Protein AF-S0J476-F1 (afdb_monomer_lite)

Radius of gyration: 19.73 Å; chains: 1; bounding box: 47×25×62 Å

Sequence (84 aa):
MFQISKKRIAHTTAYSLLLDDLEQARYDLDLAYNNFENAMDPDLIDCCIYQVNAMQMRYKFLLTKAKQYNEDSYAKNPLELSEP

Structure (mmCIF, N/CA/C/O backbone):
data_AF-S0J476-F1
#
_entry.id   AF-S0J476-F1
#
loop_
_atom_site.group_PDB
_atom_site.id
_atom_site.type_symbol
_atom_site.label_atom_id
_atom_site.label_alt_id
_atom_site.label_comp_id
_atom_site.label_asym_id
_atom_site.label_entity_id
_atom_site.label_seq_id
_atom_site.pdbx_PDB_ins_code
_atom_site.Cartn_x
_atom_site.Cartn_y
_atom_site.Cartn_z
_atom_site.occupancy
_atom_site.B_iso_or_equiv
_atom_site.auth_seq_id
_atom_site.auth_comp_id
_atom_site.auth_asym_id
_atom_site.auth_atom_id
_atom_site.pdbx_PDB_model_num
ATOM 1 N N . MET A 1 1 ? -32.343 9.447 23.860 1.00 52.94 1 MET A N 1
ATOM 2 C CA . MET A 1 1 ? -31.707 8.106 23.816 1.00 52.94 1 MET A CA 1
ATOM 3 C C . MET A 1 1 ? -31.313 7.628 22.409 1.00 52.94 1 MET A C 1
ATOM 5 O O . MET A 1 1 ? -30.362 6.867 22.314 1.00 52.94 1 MET A O 1
ATOM 9 N N . PHE A 1 2 ? -31.937 8.088 21.315 1.00 57.41 2 PHE A N 1
ATOM 10 C CA . PHE A 1 2 ? -31.660 7.577 19.954 1.00 57.41 2 PHE A CA 1
ATOM 11 C C . PHE A 1 2 ? -30.245 7.844 19.391 1.00 57.41 2 PHE A C 1
ATO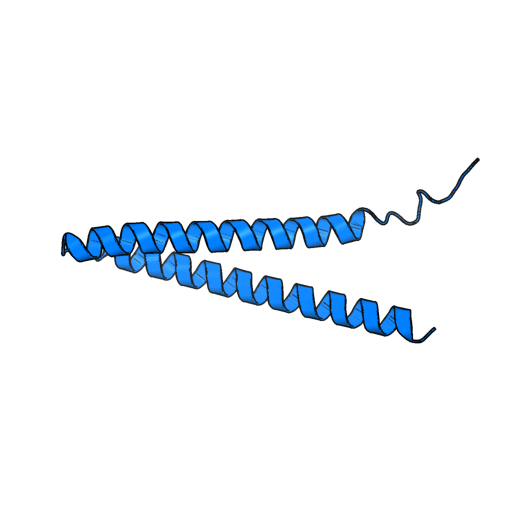M 13 O O . PHE A 1 2 ? -29.715 7.028 18.639 1.00 57.41 2 PHE A O 1
ATOM 20 N N . GLN A 1 3 ? -29.588 8.937 19.789 1.00 54.00 3 GLN A N 1
ATOM 21 C CA . GLN A 1 3 ? -28.303 9.342 19.195 1.00 54.00 3 GLN A CA 1
ATOM 22 C C . GLN A 1 3 ? -27.109 8.469 19.619 1.00 54.00 3 GLN A C 1
ATOM 24 O O . GLN A 1 3 ? -26.149 8.321 18.864 1.00 54.00 3 GLN A O 1
ATOM 29 N N . ILE A 1 4 ? -27.172 7.847 20.800 1.00 62.38 4 ILE A N 1
ATOM 30 C CA . ILE A 1 4 ? -26.067 7.038 21.342 1.00 62.38 4 ILE A CA 1
ATOM 31 C C . ILE A 1 4 ? -25.948 5.709 20.584 1.00 62.38 4 ILE A C 1
ATOM 33 O O . ILE A 1 4 ? -24.842 5.255 20.290 1.00 62.38 4 ILE A O 1
ATOM 37 N N . SER A 1 5 ? -27.078 5.100 20.218 1.00 64.06 5 SER A N 1
ATOM 38 C CA . SER A 1 5 ? -27.093 3.850 19.450 1.00 64.06 5 SER A CA 1
ATOM 39 C C . SER A 1 5 ? -26.612 4.060 18.015 1.00 64.06 5 SER A C 1
ATOM 41 O O . SER A 1 5 ? -25.790 3.286 17.534 1.00 64.06 5 SER A O 1
ATOM 43 N N . LYS A 1 6 ? -27.028 5.156 17.362 1.00 61.59 6 LYS A N 1
ATOM 44 C CA . LYS A 1 6 ? -26.602 5.481 15.990 1.00 61.59 6 LYS A CA 1
ATOM 45 C C . LYS A 1 6 ? -25.089 5.721 15.895 1.00 61.59 6 LYS A C 1
ATOM 47 O O . LYS A 1 6 ? -24.453 5.244 14.960 1.00 61.59 6 LYS A O 1
ATOM 52 N N . LYS A 1 7 ? -24.503 6.391 16.898 1.00 62.56 7 LYS A N 1
ATOM 53 C CA . LYS A 1 7 ? -23.052 6.621 16.989 1.00 62.56 7 LYS A CA 1
ATOM 54 C C . LYS A 1 7 ? -22.263 5.320 17.172 1.00 62.56 7 LYS A C 1
ATOM 56 O O . LYS A 1 7 ? -21.229 5.164 16.536 1.00 62.56 7 LYS A O 1
ATOM 61 N N . ARG A 1 8 ? -22.751 4.385 17.997 1.00 64.31 8 ARG A N 1
ATOM 62 C CA . ARG A 1 8 ? -22.107 3.072 18.194 1.00 64.31 8 ARG A CA 1
ATOM 63 C C . ARG A 1 8 ? -22.128 2.209 16.934 1.00 64.31 8 ARG A C 1
ATOM 65 O O . ARG A 1 8 ? -21.104 1.635 16.600 1.00 64.31 8 ARG A O 1
ATOM 72 N N . ILE A 1 9 ? -23.252 2.170 16.219 1.00 69.69 9 ILE A N 1
ATOM 73 C CA . ILE A 1 9 ? -23.373 1.396 14.973 1.00 69.69 9 ILE A CA 1
ATOM 74 C C . ILE A 1 9 ? -22.421 1.950 13.904 1.00 69.69 9 ILE A C 1
ATOM 76 O O . ILE A 1 9 ? -21.663 1.190 13.315 1.00 69.69 9 ILE A O 1
ATOM 80 N N . ALA A 1 10 ? -22.394 3.275 13.714 1.00 68.19 10 ALA A N 1
ATOM 81 C CA . ALA A 1 10 ? -21.480 3.915 12.767 1.00 68.19 10 ALA A CA 1
ATOM 82 C C . ALA A 1 10 ? -19.998 3.679 13.114 1.00 68.19 10 ALA A C 1
ATOM 84 O O . ALA A 1 10 ? -19.182 3.504 12.215 1.00 68.19 10 ALA A O 1
ATOM 85 N N . HIS A 1 11 ? -19.664 3.642 14.409 1.00 73.00 11 HIS A N 1
ATOM 86 C CA . HIS A 1 11 ? -18.329 3.289 14.891 1.00 73.00 11 HIS A CA 1
ATOM 87 C C . HIS A 1 11 ? -17.979 1.851 14.463 1.00 73.00 11 HIS A C 1
ATOM 89 O O . HIS A 1 11 ? -17.064 1.638 13.677 1.00 73.00 11 HIS A O 1
ATOM 95 N N . THR A 1 12 ? -18.780 0.857 14.849 1.00 75.75 12 THR A N 1
ATOM 96 C CA . THR A 1 12 ? -18.531 -0.545 14.475 1.00 75.75 12 THR A CA 1
ATOM 97 C C . THR A 1 12 ? -18.420 -0.757 12.959 1.00 75.75 12 THR A C 1
ATOM 99 O O . THR A 1 12 ? -17.509 -1.454 12.518 1.00 75.75 12 THR A O 1
ATOM 102 N N . THR A 1 13 ? -19.273 -0.117 12.150 1.00 84.94 13 THR A N 1
ATOM 103 C CA . THR A 1 13 ? -19.178 -0.193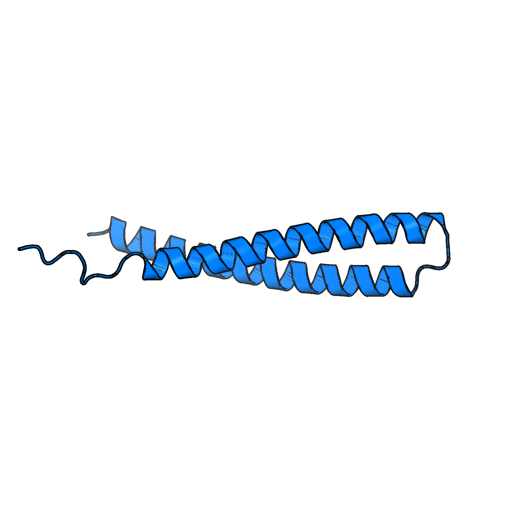 10.681 1.00 84.94 13 THR A CA 1
ATOM 104 C C . THR A 1 13 ? -17.876 0.410 10.153 1.00 84.94 13 THR A C 1
ATOM 106 O O . THR A 1 13 ? -17.227 -0.201 9.311 1.00 84.94 13 THR A O 1
ATOM 109 N N . ALA A 1 14 ? -17.462 1.578 10.652 1.00 87.12 14 ALA A N 1
ATOM 110 C CA . ALA A 1 14 ? -16.227 2.223 10.211 1.00 87.12 14 ALA A CA 1
ATOM 111 C C . ALA A 1 14 ? -14.977 1.401 10.561 1.00 87.12 14 ALA A C 1
ATOM 113 O O . ALA A 1 14 ? -14.036 1.363 9.775 1.00 87.12 14 ALA A O 1
ATOM 114 N N . TYR A 1 15 ? -14.973 0.723 11.713 1.00 89.25 15 TYR A N 1
ATOM 115 C CA . TYR A 1 15 ? -13.878 -0.171 12.087 1.00 89.25 15 TYR A CA 1
ATOM 116 C C . TYR A 1 15 ? -13.802 -1.408 11.193 1.00 89.25 15 TYR A C 1
ATOM 118 O O . TYR A 1 15 ? -12.715 -1.776 10.770 1.00 89.25 15 TYR A O 1
ATOM 126 N N . SER A 1 16 ? -14.949 -2.018 10.871 1.00 90.94 16 SER A N 1
ATOM 127 C CA . SER A 1 16 ? -15.003 -3.149 9.936 1.00 90.94 16 SER A CA 1
ATOM 128 C C . SER A 1 16 ? -14.409 -2.769 8.582 1.00 90.94 16 SER A C 1
ATOM 130 O O . SER A 1 16 ? -13.501 -3.441 8.117 1.00 90.94 16 SER A O 1
ATOM 132 N N . LEU A 1 17 ? -14.841 -1.639 8.012 1.00 93.81 17 LEU A N 1
ATOM 133 C CA . LEU A 1 17 ? -14.313 -1.147 6.735 1.00 93.81 17 LEU A CA 1
ATOM 134 C C . LEU A 1 17 ? -12.805 -0.879 6.796 1.00 93.81 17 LEU A C 1
ATOM 136 O O . LEU A 1 17 ? -12.087 -1.167 5.849 1.00 93.81 17 LEU A O 1
ATOM 140 N N . LEU A 1 18 ? -12.311 -0.357 7.923 1.00 94.06 18 LEU A N 1
ATOM 141 C CA . LEU A 1 18 ? -10.881 -0.137 8.127 1.00 94.06 18 LEU A CA 1
ATOM 142 C C . LEU A 1 18 ? -10.082 -1.449 8.159 1.00 94.06 18 LEU A C 1
ATOM 144 O O . LEU A 1 18 ? -8.949 -1.475 7.680 1.00 94.06 18 LEU A O 1
ATOM 148 N N . LEU A 1 19 ? -10.639 -2.517 8.735 1.00 94.69 19 LEU A N 1
ATOM 149 C CA . LEU A 1 19 ? -10.010 -3.839 8.721 1.00 94.69 19 LEU A CA 1
ATOM 150 C C . LEU A 1 19 ? -10.026 -4.451 7.316 1.00 94.69 19 LEU A C 1
ATOM 152 O O . LEU A 1 19 ? -8.999 -4.978 6.896 1.00 94.69 19 LEU A O 1
ATOM 156 N N . ASP A 1 20 ? -11.132 -4.306 6.584 1.00 96.62 20 ASP A N 1
ATOM 157 C CA . ASP A 1 20 ? -11.243 -4.756 5.192 1.00 96.62 20 ASP A CA 1
ATOM 158 C C . ASP A 1 20 ? -10.210 -4.031 4.304 1.00 96.62 20 ASP A C 1
ATOM 160 O O . ASP A 1 20 ? -9.459 -4.659 3.556 1.00 96.62 20 ASP A O 1
ATOM 164 N N . ASP A 1 21 ? -10.085 -2.705 4.448 1.00 96.69 21 ASP A N 1
ATOM 165 C CA . ASP A 1 21 ? -9.084 -1.898 3.739 1.00 96.69 21 ASP A CA 1
ATOM 166 C C . ASP A 1 21 ? -7.645 -2.311 4.089 1.00 96.69 21 ASP A C 1
ATOM 168 O O . ASP A 1 21 ? -6.754 -2.266 3.233 1.00 96.69 21 ASP A O 1
ATOM 172 N N . LEU A 1 22 ? -7.394 -2.684 5.349 1.00 96.94 22 LEU A N 1
ATOM 173 C CA . LEU A 1 22 ? -6.087 -3.148 5.811 1.00 96.94 22 LEU A CA 1
ATOM 174 C C . LEU A 1 22 ? -5.738 -4.517 5.216 1.00 96.94 22 LEU A C 1
ATOM 176 O O . LEU A 1 22 ? -4.590 -4.726 4.818 1.00 96.94 22 LEU A O 1
ATOM 180 N N . GLU A 1 23 ? -6.706 -5.433 5.140 1.00 97.50 23 GLU A N 1
ATOM 181 C CA . GLU A 1 23 ? -6.532 -6.736 4.497 1.00 97.50 23 GLU A CA 1
ATOM 182 C C . GLU A 1 23 ? -6.245 -6.573 3.003 1.00 97.50 23 GLU A C 1
ATOM 184 O O . GLU A 1 23 ? -5.271 -7.144 2.505 1.00 97.50 23 GLU A O 1
ATOM 189 N N . GLN A 1 24 ? -7.010 -5.721 2.315 1.00 97.94 24 GLN A N 1
ATOM 190 C CA . GLN A 1 24 ? -6.773 -5.417 0.907 1.00 97.94 24 GLN A CA 1
ATOM 191 C C . GLN A 1 24 ? -5.381 -4.812 0.695 1.00 97.94 24 GLN A C 1
ATOM 193 O O . GLN A 1 24 ? -4.641 -5.258 -0.175 1.00 97.94 24 GLN A O 1
ATOM 198 N N . ALA A 1 25 ? -4.975 -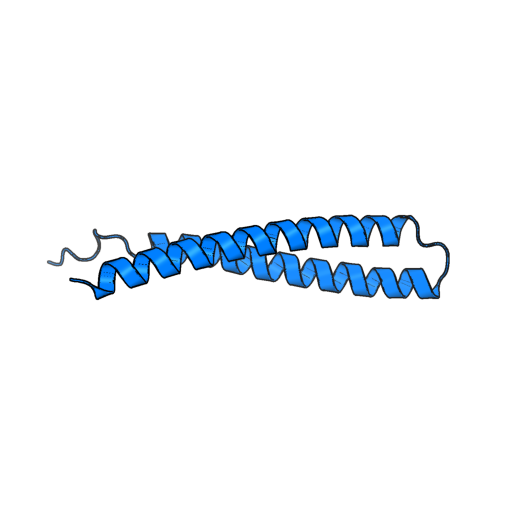3.849 1.528 1.00 97.94 25 ALA A N 1
ATOM 199 C CA . ALA A 1 25 ? -3.647 -3.249 1.427 1.00 97.94 25 ALA A CA 1
ATOM 200 C C . ALA A 1 25 ? -2.516 -4.261 1.675 1.00 97.94 25 ALA A C 1
ATOM 202 O O . ALA A 1 25 ? -1.444 -4.124 1.090 1.00 97.94 25 ALA A O 1
ATOM 203 N N . ARG A 1 26 ? -2.736 -5.272 2.529 1.00 97.75 26 ARG A N 1
ATOM 204 C CA . ARG A 1 26 ? -1.782 -6.372 2.730 1.00 97.75 26 ARG A CA 1
ATOM 205 C C . ARG A 1 26 ? -1.673 -7.236 1.475 1.00 97.75 26 ARG A C 1
ATOM 207 O O . ARG A 1 26 ? -0.563 -7.513 1.040 1.00 97.75 26 ARG A O 1
ATOM 214 N N . TYR A 1 27 ? -2.807 -7.620 0.891 1.00 98.25 27 TYR A N 1
ATOM 215 C CA . TYR A 1 27 ? -2.841 -8.395 -0.350 1.00 98.25 27 TYR A CA 1
ATOM 216 C C . TYR A 1 27 ? -2.168 -7.648 -1.512 1.00 98.25 27 TYR A C 1
ATOM 218 O O . TYR A 1 27 ? -1.327 -8.217 -2.205 1.00 98.25 27 TYR A O 1
ATOM 226 N N . ASP A 1 28 ? -2.478 -6.361 -1.688 1.00 97.69 28 ASP A N 1
ATOM 227 C CA . ASP A 1 28 ? -1.883 -5.523 -2.734 1.00 97.69 28 ASP A CA 1
ATOM 228 C C . ASP A 1 28 ? -0.367 -5.379 -2.552 1.00 97.6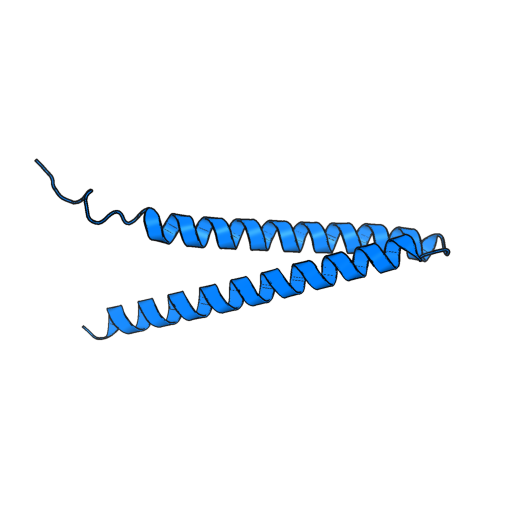9 28 ASP A C 1
ATOM 230 O O . ASP A 1 28 ? 0.385 -5.351 -3.528 1.00 97.69 28 ASP A O 1
ATOM 234 N N . LEU A 1 29 ? 0.095 -5.298 -1.301 1.00 97.62 29 LEU A N 1
ATOM 235 C CA . LEU A 1 29 ? 1.516 -5.252 -0.982 1.00 97.62 29 LEU A CA 1
ATOM 236 C C . LEU A 1 29 ? 2.212 -6.579 -1.313 1.00 97.62 29 LEU A C 1
ATOM 238 O O . LEU A 1 29 ? 3.270 -6.555 -1.939 1.00 97.62 29 LEU A O 1
ATOM 242 N N . ASP A 1 30 ? 1.615 -7.717 -0.948 1.00 97.88 30 ASP A N 1
ATOM 243 C CA . ASP A 1 30 ? 2.130 -9.051 -1.286 1.00 97.88 30 ASP A CA 1
ATOM 244 C C . ASP A 1 30 ? 2.218 -9.233 -2.817 1.00 97.88 30 ASP A C 1
ATOM 246 O O . ASP A 1 30 ? 3.218 -9.730 -3.340 1.00 97.88 30 ASP A O 1
ATOM 250 N N . LEU A 1 31 ? 1.211 -8.754 -3.558 1.00 97.75 31 LEU A N 1
ATOM 251 C CA . LEU A 1 31 ? 1.211 -8.751 -5.022 1.00 97.75 31 LEU A CA 1
ATOM 252 C C . LEU A 1 31 ? 2.310 -7.848 -5.603 1.00 97.75 31 LEU A C 1
ATOM 254 O O . LEU A 1 31 ? 3.008 -8.255 -6.530 1.00 97.75 31 LEU A O 1
ATOM 258 N N . ALA A 1 32 ? 2.497 -6.640 -5.064 1.00 97.38 32 ALA A N 1
ATOM 259 C CA . ALA A 1 32 ? 3.551 -5.727 -5.508 1.00 97.38 32 ALA A CA 1
ATOM 260 C C . ALA A 1 32 ? 4.952 -6.316 -5.277 1.00 97.38 32 ALA A C 1
ATOM 262 O O . ALA A 1 32 ? 5.825 -6.183 -6.136 1.00 97.38 32 ALA A O 1
ATOM 263 N N . TYR A 1 33 ? 5.158 -7.012 -4.155 1.00 97.88 33 TYR A N 1
ATOM 264 C CA . TYR A 1 33 ? 6.390 -7.761 -3.910 1.00 97.88 33 TYR A CA 1
ATOM 265 C C . TYR A 1 33 ? 6.599 -8.876 -4.931 1.00 97.88 33 TYR A C 1
ATOM 267 O O . TYR A 1 33 ? 7.687 -8.979 -5.490 1.00 97.88 33 TYR A O 1
ATOM 275 N N . ASN A 1 34 ? 5.562 -9.661 -5.233 1.00 97.50 34 ASN A N 1
ATOM 276 C CA . ASN A 1 34 ? 5.660 -10.702 -6.251 1.00 97.50 34 ASN A CA 1
ATOM 277 C C . ASN A 1 34 ? 5.998 -10.126 -7.638 1.00 97.50 34 ASN A C 1
ATOM 279 O O . ASN A 1 34 ? 6.846 -10.676 -8.339 1.00 97.50 34 ASN A O 1
ATOM 283 N N . ASN A 1 35 ? 5.397 -8.996 -8.015 1.00 95.12 35 ASN A N 1
ATOM 284 C CA . ASN A 1 35 ? 5.719 -8.310 -9.266 1.00 95.12 35 ASN A CA 1
ATOM 285 C C . ASN A 1 35 ? 7.180 -7.843 -9.295 1.00 95.12 35 ASN A C 1
ATOM 287 O O . ASN A 1 35 ? 7.857 -8.047 -10.297 1.00 95.12 35 ASN A O 1
ATOM 291 N N . PHE A 1 36 ? 7.676 -7.268 -8.195 1.00 96.12 36 PHE A N 1
ATOM 292 C CA . PHE A 1 36 ? 9.069 -6.835 -8.079 1.00 96.12 36 PHE A CA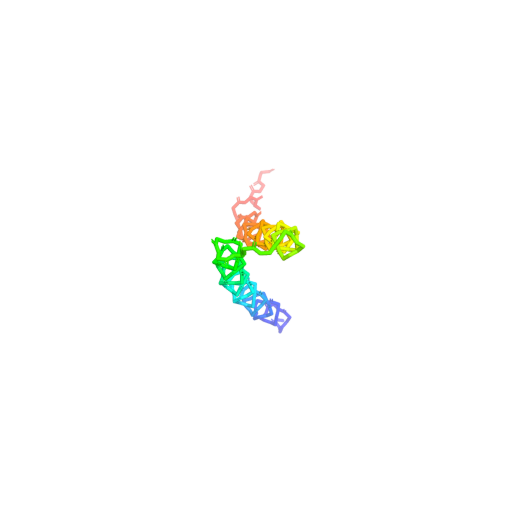 1
ATOM 293 C C . PHE A 1 36 ? 10.053 -8.006 -8.205 1.00 96.12 36 PHE A C 1
ATOM 295 O O . PHE A 1 36 ? 11.030 -7.902 -8.940 1.00 96.12 36 PHE A O 1
ATOM 302 N N . GLU A 1 37 ? 9.781 -9.133 -7.541 1.00 96.75 37 GLU A N 1
ATOM 303 C CA . GLU A 1 37 ? 10.634 -10.329 -7.592 1.00 96.75 37 GLU A CA 1
ATOM 304 C C . GLU A 1 37 ? 10.732 -10.947 -8.994 1.00 96.75 37 GLU A C 1
ATOM 306 O O . GLU A 1 37 ? 11.748 -11.555 -9.326 1.00 96.75 37 GLU A O 1
ATOM 311 N N . ASN A 1 38 ? 9.685 -10.801 -9.812 1.00 95.44 38 ASN A N 1
ATOM 312 C CA . ASN A 1 38 ? 9.613 -11.376 -11.158 1.00 95.44 38 ASN A CA 1
ATOM 313 C C . ASN A 1 38 ? 9.879 -10.351 -12.277 1.00 95.44 38 ASN A C 1
ATOM 315 O O . ASN A 1 38 ? 9.879 -10.716 -13.456 1.00 95.44 38 ASN A O 1
ATOM 319 N N . ALA A 1 39 ? 10.097 -9.077 -11.942 1.00 95.44 39 ALA A N 1
ATOM 320 C CA . ALA A 1 39 ? 10.411 -8.042 -12.916 1.00 95.44 39 ALA A CA 1
ATOM 321 C C . ALA A 1 39 ? 11.847 -8.217 -13.436 1.00 95.44 39 ALA A C 1
ATOM 323 O O . ALA A 1 39 ? 12.803 -8.257 -12.668 1.00 95.44 39 ALA A O 1
ATOM 324 N N . MET A 1 40 ? 11.994 -8.301 -14.759 1.00 93.75 40 MET A N 1
ATOM 325 C CA . MET A 1 40 ? 13.295 -8.488 -15.425 1.00 93.75 40 MET A CA 1
ATOM 326 C C . MET A 1 40 ? 13.701 -7.288 -16.283 1.00 93.75 40 MET A C 1
ATOM 328 O O . MET A 1 40 ? 14.865 -7.154 -16.655 1.00 93.75 40 MET A O 1
ATOM 332 N N . ASP A 1 41 ? 12.742 -6.429 -16.615 1.00 97.06 41 ASP A N 1
ATOM 333 C CA . ASP A 1 41 ? 12.983 -5.209 -17.373 1.00 97.06 41 ASP A CA 1
ATOM 334 C C . ASP A 1 41 ? 13.369 -4.068 -16.411 1.00 97.06 41 ASP A C 1
ATOM 336 O O . ASP A 1 41 ? 12.663 -3.874 -15.419 1.00 97.06 41 ASP A O 1
ATOM 340 N N . PRO A 1 42 ? 14.459 -3.320 -16.666 1.00 96.00 42 PRO A N 1
ATOM 341 C CA . PRO A 1 42 ? 14.911 -2.244 -15.783 1.00 96.00 42 PRO A CA 1
ATOM 342 C C . PRO A 1 42 ? 13.848 -1.179 -15.480 1.00 96.00 42 PRO A C 1
ATOM 344 O O . PRO A 1 42 ? 13.706 -0.787 -14.322 1.00 96.00 42 PRO A O 1
ATOM 347 N N . ASP A 1 43 ? 13.057 -0.765 -16.474 1.00 95.88 43 ASP A N 1
ATOM 348 C CA . ASP A 1 43 ? 12.014 0.248 -16.277 1.00 95.88 43 ASP A CA 1
ATOM 349 C C . ASP A 1 43 ? 10.853 -0.325 -15.443 1.00 95.88 43 ASP A C 1
ATOM 351 O O . ASP A 1 43 ? 10.253 0.366 -14.611 1.00 95.88 43 ASP A O 1
ATOM 355 N N . LEU A 1 44 ? 10.548 -1.617 -15.615 1.00 95.12 44 LEU A N 1
ATOM 356 C CA . LEU A 1 44 ? 9.561 -2.314 -14.785 1.00 95.12 44 LEU A CA 1
ATOM 357 C C . LEU A 1 44 ? 10.047 -2.533 -13.351 1.00 95.12 44 LEU A C 1
ATOM 359 O O . LEU A 1 44 ? 9.233 -2.452 -12.430 1.00 95.12 44 LEU A O 1
ATOM 363 N N . ILE A 1 45 ? 11.342 -2.781 -13.142 1.00 96.62 45 ILE A N 1
ATOM 364 C CA . ILE A 1 45 ? 11.941 -2.889 -11.806 1.00 96.62 45 ILE A CA 1
ATOM 365 C C . ILE A 1 45 ? 11.764 -1.564 -11.063 1.00 96.62 45 ILE A C 1
ATOM 367 O O . ILE A 1 45 ? 11.236 -1.562 -9.949 1.00 96.62 45 ILE A O 1
ATOM 371 N N . ASP A 1 46 ? 12.107 -0.437 -11.691 1.00 97.62 46 ASP A N 1
ATOM 372 C CA . ASP A 1 46 ? 11.922 0.890 -11.097 1.00 97.62 46 ASP A CA 1
ATOM 373 C C . ASP A 1 46 ? 10.446 1.162 -10.780 1.00 97.62 46 ASP A C 1
ATOM 375 O O . ASP A 1 46 ? 10.105 1.584 -9.669 1.00 97.62 46 ASP A O 1
ATOM 379 N N . CYS A 1 47 ? 9.542 0.845 -11.713 1.00 96.94 47 CYS A N 1
ATOM 380 C CA . CYS A 1 47 ? 8.101 0.946 -11.486 1.00 96.94 47 CYS A CA 1
ATOM 381 C C . CYS A 1 47 ? 7.655 0.132 -10.259 1.00 96.94 47 CYS A C 1
ATOM 383 O O . CYS A 1 47 ? 6.928 0.643 -9.399 1.00 96.94 47 CYS A O 1
ATOM 385 N N . CYS A 1 48 ? 8.131 -1.109 -10.137 1.00 97.44 48 CYS A N 1
ATOM 386 C CA . CYS A 1 48 ? 7.816 -1.987 -9.018 1.00 97.44 48 CYS A CA 1
ATOM 387 C C . CYS A 1 48 ? 8.365 -1.448 -7.687 1.00 97.44 48 CYS A C 1
ATOM 389 O O . CYS A 1 48 ? 7.664 -1.524 -6.681 1.00 97.44 48 CYS A O 1
ATOM 391 N N . ILE A 1 49 ? 9.550 -0.825 -7.664 1.00 97.69 49 ILE A N 1
ATOM 392 C CA . ILE A 1 49 ? 10.092 -0.172 -6.456 1.00 97.69 49 ILE A CA 1
ATOM 393 C C . ILE A 1 49 ? 9.144 0.928 -5.969 1.00 97.69 49 ILE A C 1
ATOM 395 O O . ILE A 1 49 ? 8.792 0.976 -4.786 1.00 97.69 49 ILE A O 1
ATOM 399 N N . TYR A 1 50 ? 8.690 1.807 -6.868 1.00 97.81 50 TYR A N 1
ATOM 400 C CA . TYR A 1 50 ? 7.736 2.857 -6.502 1.00 97.81 50 TYR A CA 1
ATOM 401 C C . TYR A 1 50 ? 6.391 2.282 -6.051 1.00 97.81 50 TYR A C 1
ATOM 403 O O . TYR A 1 50 ? 5.808 2.782 -5.086 1.00 97.81 50 TYR A O 1
ATOM 411 N N . GLN A 1 51 ? 5.919 1.217 -6.701 1.00 97.56 51 GLN A N 1
ATOM 412 C CA . GLN A 1 51 ? 4.679 0.543 -6.331 1.00 97.56 51 GLN A CA 1
ATOM 413 C C . GLN A 1 51 ? 4.767 -0.082 -4.933 1.00 97.56 51 GLN A C 1
ATOM 415 O O . GLN A 1 51 ? 3.903 0.191 -4.101 1.00 97.56 51 GLN A O 1
ATOM 420 N N . VAL A 1 52 ? 5.824 -0.845 -4.636 1.00 98.31 52 VAL A N 1
ATOM 421 C CA . VAL A 1 52 ? 6.054 -1.439 -3.309 1.00 98.31 52 VAL A CA 1
ATOM 422 C C . VAL A 1 52 ? 6.099 -0.349 -2.241 1.00 98.31 52 VAL A C 1
ATOM 424 O O . VAL A 1 52 ? 5.378 -0.443 -1.248 1.00 98.31 52 VAL A O 1
ATOM 427 N N . ASN A 1 53 ? 6.859 0.727 -2.462 1.00 97.88 53 ASN A N 1
ATOM 428 C CA . ASN A 1 53 ? 6.939 1.843 -1.515 1.00 97.88 53 ASN A CA 1
ATOM 429 C C . ASN A 1 53 ? 5.562 2.474 -1.246 1.00 97.88 53 ASN A C 1
ATOM 431 O O . ASN A 1 53 ? 5.195 2.706 -0.091 1.00 97.88 53 ASN A O 1
ATOM 435 N N . ALA A 1 54 ? 4.768 2.713 -2.293 1.00 97.56 54 ALA A N 1
ATOM 436 C CA . ALA A 1 54 ? 3.419 3.254 -2.153 1.00 97.56 54 ALA A CA 1
ATOM 437 C C . ALA A 1 54 ? 2.499 2.315 -1.350 1.00 97.56 54 ALA A C 1
ATOM 439 O O . ALA A 1 54 ? 1.799 2.769 -0.437 1.00 97.56 54 ALA A O 1
ATOM 440 N N . MET A 1 55 ? 2.535 1.008 -1.631 1.00 97.75 55 MET A N 1
ATOM 441 C CA . MET A 1 55 ? 1.724 0.017 -0.914 1.00 97.75 55 MET A CA 1
ATOM 442 C C . MET A 1 55 ? 2.152 -0.125 0.549 1.00 97.75 55 MET A C 1
ATOM 444 O O . MET A 1 55 ? 1.301 -0.154 1.439 1.00 97.75 55 MET A O 1
ATOM 448 N N . GLN A 1 56 ? 3.456 -0.101 0.839 1.00 97.81 56 GLN A N 1
ATOM 449 C CA . GLN A 1 56 ? 3.971 -0.093 2.210 1.00 97.81 56 GLN A CA 1
ATOM 450 C C . GLN A 1 56 ? 3.500 1.138 2.992 1.00 97.81 56 GLN A C 1
ATOM 452 O O . GLN A 1 56 ? 3.081 1.019 4.146 1.00 97.81 56 GLN A O 1
ATOM 457 N N . MET A 1 57 ? 3.547 2.327 2.378 1.00 97.88 57 MET A N 1
ATOM 458 C CA . MET A 1 57 ? 3.063 3.562 3.000 1.00 97.88 57 MET A CA 1
ATOM 459 C C . MET A 1 57 ? 1.566 3.480 3.311 1.00 97.88 57 MET A C 1
ATOM 461 O O . MET A 1 57 ? 1.158 3.824 4.425 1.00 97.88 57 MET A O 1
ATOM 465 N N . ARG A 1 58 ? 0.759 2.977 2.367 1.00 97.62 58 ARG A N 1
ATOM 466 C CA . ARG A 1 58 ? -0.680 2.754 2.559 1.00 97.62 58 ARG A CA 1
ATOM 467 C C . ARG A 1 58 ? -0.947 1.775 3.702 1.00 97.62 58 ARG A C 1
ATOM 469 O O . ARG A 1 58 ? -1.709 2.102 4.610 1.00 97.62 58 ARG A O 1
ATOM 476 N N . TYR A 1 59 ? -0.294 0.615 3.693 1.00 98.12 59 TYR A N 1
ATOM 477 C CA . TYR A 1 59 ? -0.453 -0.400 4.733 1.00 98.12 59 TYR A CA 1
ATOM 478 C C . TYR A 1 59 ? -0.075 0.145 6.116 1.00 98.12 59 TYR A C 1
ATOM 480 O O . TYR A 1 59 ? -0.841 0.019 7.072 1.00 98.12 59 TYR A O 1
ATOM 488 N N . LYS A 1 60 ? 1.066 0.840 6.224 1.00 97.50 60 LYS A N 1
ATOM 489 C CA . LYS A 1 60 ? 1.510 1.468 7.475 1.00 97.50 60 LYS A CA 1
ATOM 490 C C . LYS A 1 60 ? 0.501 2.496 7.984 1.00 97.50 60 LYS A C 1
ATOM 492 O O . LYS A 1 60 ? 0.204 2.507 9.177 1.00 97.50 60 LYS A O 1
ATOM 497 N N . PHE A 1 61 ? -0.034 3.340 7.102 1.00 96.88 61 PHE A N 1
ATOM 498 C CA . PHE A 1 61 ? -1.052 4.324 7.464 1.00 96.88 61 PHE A CA 1
ATOM 499 C C . PHE A 1 61 ? -2.315 3.658 8.026 1.00 96.88 61 PHE A C 1
ATOM 501 O O . PHE A 1 61 ? -2.765 4.028 9.112 1.00 96.88 61 PHE A O 1
ATOM 508 N N . LEU A 1 62 ? -2.855 2.654 7.329 1.00 96.19 62 LEU A N 1
ATOM 509 C CA . LEU A 1 62 ? -4.054 1.929 7.760 1.00 96.19 62 LEU A CA 1
ATOM 510 C C . LEU A 1 62 ? -3.819 1.194 9.083 1.00 96.19 62 LEU A C 1
ATOM 512 O O . LEU A 1 62 ? -4.651 1.269 9.985 1.00 96.19 62 LEU A O 1
ATOM 516 N N . LEU A 1 63 ? -2.648 0.574 9.255 1.00 95.50 63 LEU A N 1
ATOM 517 C CA . LEU A 1 63 ? -2.273 -0.089 10.501 1.00 95.50 63 LEU A CA 1
ATOM 518 C C . LEU A 1 63 ? -2.207 0.903 11.670 1.00 95.50 63 LEU A C 1
ATOM 520 O O . LEU A 1 63 ? -2.690 0.608 12.763 1.00 95.50 63 LEU A O 1
ATOM 524 N N . THR A 1 64 ? -1.637 2.092 11.455 1.00 94.88 64 THR A N 1
ATOM 525 C CA . THR A 1 64 ? -1.638 3.164 12.459 1.00 94.88 64 THR A CA 1
ATOM 526 C C . THR A 1 64 ? -3.062 3.596 12.803 1.00 94.88 64 THR A C 1
ATOM 528 O O . THR A 1 64 ? -3.372 3.742 13.983 1.00 94.88 64 THR A O 1
ATOM 531 N N . LYS A 1 65 ? -3.947 3.746 11.810 1.00 91.81 65 LYS A N 1
ATOM 532 C CA . LYS A 1 65 ? -5.357 4.082 12.048 1.00 91.81 65 LYS A CA 1
ATOM 533 C C . LYS A 1 65 ? -6.086 3.003 12.841 1.00 91.81 65 LYS A C 1
ATOM 535 O O . LYS A 1 65 ? -6.800 3.342 13.776 1.00 91.81 65 LYS A O 1
ATOM 540 N N . ALA A 1 66 ? -5.868 1.727 12.529 1.00 91.00 66 ALA A N 1
ATOM 541 C CA . ALA A 1 66 ? -6.495 0.617 13.244 1.00 91.00 66 ALA A CA 1
ATOM 542 C C . ALA A 1 66 ? -6.047 0.549 14.714 1.00 91.00 66 ALA A C 1
ATOM 544 O O . ALA A 1 66 ? -6.868 0.303 15.598 1.00 91.00 66 ALA A O 1
ATOM 545 N N . LYS A 1 67 ? -4.765 0.830 14.990 1.00 89.44 67 LYS A N 1
ATOM 546 C CA . LYS A 1 67 ? -4.232 0.932 16.361 1.00 89.44 67 LYS A CA 1
ATOM 547 C C . LYS A 1 67 ? -4.858 2.091 17.135 1.00 89.44 67 LYS A C 1
ATOM 549 O O . LYS A 1 67 ? -5.366 1.871 18.230 1.00 89.44 67 LYS A O 1
ATOM 554 N N . GLN A 1 68 ? -4.897 3.282 16.533 1.00 88.44 68 GLN A N 1
ATOM 555 C CA . GLN A 1 68 ? -5.535 4.466 17.126 1.00 88.44 68 GLN A CA 1
ATOM 556 C C . GLN A 1 68 ? -7.015 4.220 17.429 1.00 88.44 68 GLN A C 1
ATOM 558 O O . GLN A 1 68 ? -7.499 4.594 18.487 1.00 88.44 68 GLN A O 1
ATOM 563 N N . TYR A 1 69 ? -7.718 3.522 16.538 1.00 83.62 69 TYR A N 1
ATOM 564 C CA . TYR A 1 69 ? -9.126 3.190 16.725 1.00 83.62 69 TYR A CA 1
ATOM 565 C C . TYR A 1 69 ? -9.381 2.329 17.972 1.00 83.62 69 TYR A C 1
ATOM 567 O O . TYR A 1 69 ? -10.359 2.536 18.693 1.00 83.62 69 TYR A O 1
ATOM 575 N N . ASN A 1 70 ? -8.488 1.371 18.240 1.00 72.94 70 ASN A N 1
ATOM 576 C CA . ASN A 1 70 ? -8.537 0.567 19.458 1.00 72.94 70 ASN A CA 1
ATOM 577 C C . ASN A 1 70 ? -8.193 1.412 20.691 1.00 72.94 70 ASN A C 1
ATOM 579 O O . ASN A 1 70 ? -8.902 1.340 21.690 1.00 72.94 70 ASN A O 1
ATOM 583 N N . GLU A 1 71 ? -7.154 2.244 20.624 1.00 69.06 71 GLU A N 1
ATOM 584 C CA . GLU A 1 71 ? -6.733 3.116 21.729 1.00 69.06 71 GLU A CA 1
ATOM 585 C C . GLU A 1 71 ? -7.815 4.142 22.111 1.00 69.06 71 GLU A C 1
ATOM 587 O O . GLU A 1 71 ? -8.132 4.276 23.29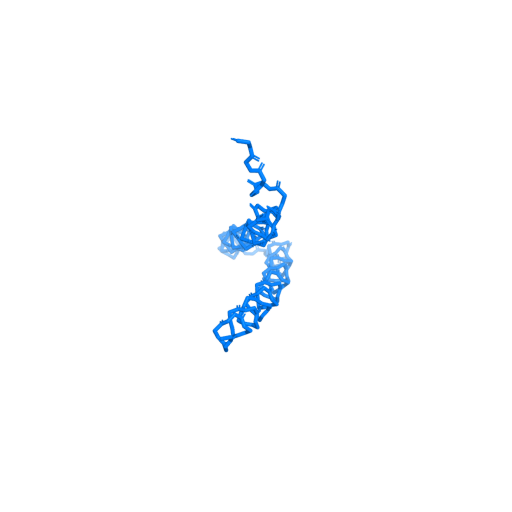2 1.00 69.06 71 GLU A O 1
ATOM 592 N N . ASP A 1 72 ? -8.481 4.769 21.139 1.00 61.19 72 ASP A N 1
ATOM 593 C CA . ASP A 1 72 ? -9.609 5.688 21.359 1.00 61.19 72 ASP A CA 1
ATOM 594 C C . ASP A 1 72 ? -10.816 4.998 22.026 1.00 61.19 72 ASP A C 1
ATOM 596 O O . ASP A 1 72 ? -11.619 5.641 22.715 1.00 61.19 72 ASP A O 1
ATOM 600 N N . SER A 1 73 ? -10.949 3.679 21.848 1.00 54.75 73 SER A N 1
ATOM 601 C CA . SER A 1 73 ? -11.976 2.870 22.507 1.00 54.75 73 SER A CA 1
ATOM 602 C C . SER A 1 73 ? -11.644 2.564 23.975 1.00 54.75 73 SER A C 1
ATOM 604 O O . SER A 1 73 ? -12.575 2.376 24.760 1.00 54.75 73 SER A O 1
ATOM 606 N N . TYR A 1 74 ? -10.362 2.527 24.363 1.00 45.72 74 TYR A N 1
ATOM 607 C CA . TYR A 1 74 ? -9.907 2.270 25.743 1.00 45.72 74 TYR A CA 1
ATOM 608 C C . TYR A 1 74 ? -9.557 3.546 26.527 1.00 45.72 74 TYR A C 1
ATOM 610 O O . TYR A 1 74 ? -9.647 3.542 27.752 1.00 45.72 74 TYR A O 1
ATOM 618 N N . ALA A 1 75 ? -9.247 4.659 25.852 1.00 48.41 75 ALA A N 1
ATOM 619 C CA . ALA A 1 75 ? -9.036 5.976 26.466 1.00 48.41 75 ALA A CA 1
ATOM 620 C C . ALA A 1 75 ? -10.310 6.553 27.117 1.00 48.41 75 ALA A C 1
ATOM 622 O O . ALA A 1 75 ? -10.262 7.545 27.838 1.00 48.41 75 ALA A O 1
ATOM 623 N N . LYS A 1 76 ? -11.467 5.918 26.900 1.00 49.69 76 LYS A N 1
ATOM 624 C CA . LYS A 1 76 ? -12.695 6.166 27.658 1.00 49.69 76 LYS A CA 1
ATOM 625 C C . LYS A 1 76 ? -12.835 5.143 28.771 1.00 49.69 76 LYS A C 1
ATOM 627 O O . LYS A 1 76 ? -13.784 4.362 28.774 1.00 49.69 76 LYS A O 1
ATOM 632 N N . ASN A 1 77 ? -11.885 5.129 29.699 1.00 45.84 77 ASN A N 1
ATOM 633 C CA . ASN A 1 77 ? -12.048 4.358 30.918 1.00 45.84 77 ASN A CA 1
ATOM 634 C C . ASN A 1 77 ? -13.241 4.941 31.709 1.00 45.84 77 ASN A C 1
ATOM 636 O O . ASN A 1 77 ? -13.192 6.110 32.096 1.00 45.84 77 ASN A O 1
ATOM 640 N N . PRO A 1 78 ? -14.319 4.175 31.965 1.00 53.88 78 PRO A N 1
ATOM 641 C CA . PRO A 1 78 ? -15.462 4.649 32.749 1.00 53.88 78 PRO A CA 1
ATOM 642 C C . PRO A 1 78 ? -15.126 4.954 34.219 1.00 53.88 78 PRO A C 1
ATOM 644 O O . PRO A 1 78 ? -15.989 5.447 34.938 1.00 53.88 78 PRO A O 1
ATOM 647 N N . LEU A 1 79 ? -13.908 4.637 34.673 1.00 54.22 79 LEU A N 1
ATOM 648 C CA . LEU A 1 79 ? -13.469 4.752 36.065 1.00 54.22 79 LEU A CA 1
ATOM 649 C C . LEU A 1 79 ? -12.689 6.039 36.385 1.00 54.22 79 LEU A C 1
ATOM 651 O O . LEU A 1 79 ? -12.373 6.263 37.547 1.00 54.22 79 LEU A O 1
ATOM 655 N N . GLU A 1 80 ? -12.410 6.910 35.410 1.00 53.22 80 GLU A N 1
ATOM 656 C CA . GLU A 1 80 ? -11.764 8.216 35.674 1.00 53.22 80 GLU A CA 1
ATOM 657 C C . GLU A 1 80 ? -12.764 9.348 35.996 1.00 53.22 80 GLU A C 1
ATOM 659 O O . GLU A 1 80 ? -12.383 10.507 36.113 1.00 53.22 80 GLU A O 1
ATOM 664 N N . LEU A 1 81 ? -14.051 9.021 36.171 1.00 51.03 81 LEU A N 1
ATOM 665 C CA . LEU A 1 81 ? -15.132 9.963 36.516 1.00 51.03 81 LEU A CA 1
ATOM 666 C C . LEU A 1 81 ? -15.556 9.918 37.993 1.00 51.03 81 LEU A C 1
ATOM 668 O O . LEU A 1 81 ? -16.574 10.501 38.360 1.00 51.03 81 LEU A O 1
ATOM 672 N N . SER A 1 82 ? -14.795 9.237 38.845 1.00 52.47 82 SER A N 1
ATOM 673 C CA . SER A 1 82 ? -14.945 9.337 40.298 1.00 52.47 82 SER A CA 1
ATOM 674 C C . SER A 1 82 ? -13.907 10.311 40.848 1.00 52.47 82 SER A C 1
ATOM 676 O O . SER A 1 82 ? -12.784 9.920 41.167 1.00 52.47 82 SER A O 1
ATOM 678 N N . GLU A 1 83 ? -14.311 11.581 40.907 1.00 47.12 83 GLU A N 1
ATOM 679 C CA . GLU A 1 83 ? -13.690 12.628 41.726 1.00 47.12 83 GLU A CA 1
ATOM 680 C C . GLU A 1 83 ? -13.522 12.170 43.185 1.00 47.12 83 GLU A C 1
ATOM 682 O O . GLU A 1 83 ? -14.276 11.324 43.685 1.00 47.12 83 GLU A O 1
ATOM 687 N N . PRO A 1 84 ? -12.584 12.795 43.899 1.00 58.50 84 PRO A N 1
ATOM 688 C CA . PRO A 1 84 ? -12.906 13.418 45.177 1.00 58.50 84 PRO A CA 1
ATOM 689 C C . PRO A 1 84 ? -13.017 14.943 45.075 1.00 58.50 84 PRO A C 1
ATOM 691 O O . PRO A 1 84 ? -12.237 15.554 44.307 1.00 58.50 84 PRO A O 1
#

Foldseek 3Di:
DVPVVVVVVVLVVVLVVLVVQLVVLVVQLVVLVVQCVPDDDPVSVVVSVVSNVVSVVSNVVSVVVNVVSVVVVCVPDVPVPDDD

Secondary structure (DSSP, 8-state):
-HHHHHHHHHHHHHHHHHHHHHHHHHHHHHHHHHHHHH--SHHHHHHHHHHHHHHHHHHHHHHHHHHHHHHHHHS--TTTT---

pLDDT: mean 83.67, std 18.12, range [45.72, 98.31]